Protein AF-A0A4Z1CTI6-F1 (afdb_monomer_lite)

Foldseek 3Di:
DDDDDDPDVDPPPPVVVVPPDPPPPPPPDDQDPVNVVVVVVVVVVVVVVVVVCCVVCVVVVDDPPDDDPDPPPPDPDD

Secondary structure (DSSP, 8-state):
--------S--TTSSTTTT----PPPPPPP--HHHHHHHHHHHHHHHHHHHHHHHHHHHHHPPPPPPS----------

Sequence (78 aa):
MFRRREPVPFAFVAEADRFRGNVTPPPPERASRAERAGRSLLVLTLVAGIVGALIVGMPALSTPPAPPAGQSQAAPGH

Structure (mmCIF, N/CA/C/O backbone):
data_AF-A0A4Z1CTI6-F1
#
_entry.id   AF-A0A4Z1CTI6-F1
#
loop_
_atom_site.group_PDB
_atom_site.id
_atom_site.type_symbol
_atom_site.label_atom_id
_atom_site.label_alt_id
_atom_site.label_comp_id
_atom_site.label_asym_id
_atom_site.label_entity_id
_atom_site.label_seq_id
_atom_site.pdbx_PDB_ins_code
_atom_site.Cartn_x
_atom_site.Cartn_y
_atom_site.Cartn_z
_atom_site.occupancy
_atom_site.B_iso_or_equiv
_atom_site.auth_seq_id
_atom_site.auth_comp_id
_atom_site.auth_asym_id
_atom_site.auth_atom_id
_atom_site.pdbx_PDB_model_num
ATOM 1 N N . MET A 1 1 ? -41.333 -40.667 7.995 1.00 45.91 1 MET A N 1
ATOM 2 C CA . MET A 1 1 ? -40.597 -41.833 8.532 1.00 45.91 1 MET A CA 1
ATOM 3 C C . MET A 1 1 ? -39.850 -41.392 9.785 1.00 45.91 1 MET A C 1
ATOM 5 O O . MET A 1 1 ? -38.924 -40.600 9.681 1.00 45.91 1 MET A O 1
ATOM 9 N N . PHE A 1 2 ? -40.308 -41.812 10.967 1.00 49.22 2 PHE A N 1
ATOM 10 C CA . PHE A 1 2 ? -39.678 -41.476 12.249 1.00 49.22 2 PHE A CA 1
ATOM 11 C C . PHE A 1 2 ? -38.361 -42.252 12.394 1.00 49.22 2 PHE A C 1
ATOM 13 O O . PHE A 1 2 ? -38.372 -43.460 12.623 1.00 49.22 2 PHE A O 1
ATOM 20 N N . ARG A 1 3 ? -37.218 -41.571 12.249 1.00 52.19 3 ARG A N 1
ATOM 21 C CA . ARG A 1 3 ? -35.919 -42.128 12.647 1.00 52.19 3 ARG A CA 1
ATOM 22 C C . ARG A 1 3 ? -35.801 -42.020 14.164 1.00 52.19 3 ARG A C 1
ATOM 24 O O . ARG A 1 3 ? -35.838 -40.921 14.713 1.00 52.19 3 ARG A O 1
ATOM 31 N N . ARG A 1 4 ? -35.694 -43.176 14.821 1.00 55.78 4 ARG A N 1
ATOM 32 C CA . ARG A 1 4 ? -35.401 -43.307 16.251 1.00 55.78 4 ARG A CA 1
ATOM 33 C C . ARG A 1 4 ? -34.095 -42.565 16.548 1.00 55.78 4 ARG A C 1
ATOM 35 O O . ARG A 1 4 ? -33.061 -42.905 15.983 1.00 55.78 4 ARG A O 1
ATOM 42 N N . ARG A 1 5 ? -34.159 -41.529 17.384 1.00 59.84 5 ARG A N 1
ATOM 43 C CA . ARG A 1 5 ? -32.980 -40.905 17.990 1.00 59.84 5 ARG A CA 1
ATOM 44 C C . ARG A 1 5 ? -32.678 -41.690 19.260 1.00 59.84 5 ARG A C 1
ATOM 46 O O . ARG A 1 5 ? -33.519 -41.730 20.154 1.00 59.84 5 ARG A O 1
ATOM 53 N N . GLU A 1 6 ? -31.533 -42.359 19.299 1.00 63.12 6 GLU A N 1
ATOM 54 C CA . GLU A 1 6 ? -31.023 -42.977 20.522 1.00 63.12 6 GLU A CA 1
ATOM 55 C C . GLU A 1 6 ? -30.781 -41.898 21.590 1.00 63.12 6 GLU A C 1
ATOM 57 O O . GLU A 1 6 ? -30.282 -40.814 21.262 1.00 63.12 6 GLU A O 1
ATOM 62 N N . PRO A 1 7 ? -31.136 -42.156 22.861 1.00 61.47 7 PRO A N 1
ATOM 63 C CA . PRO A 1 7 ? -30.820 -41.256 23.957 1.00 61.47 7 PRO A CA 1
ATOM 64 C C . PRO A 1 7 ? -29.318 -41.342 24.249 1.00 61.47 7 PRO A C 1
ATOM 66 O O . PRO A 1 7 ? -28.861 -42.189 25.010 1.00 61.47 7 PRO A O 1
ATOM 69 N N . VAL A 1 8 ? -28.531 -40.471 23.618 1.00 61.53 8 VAL A N 1
ATOM 70 C CA . VAL A 1 8 ? -27.130 -40.275 24.003 1.00 61.53 8 VAL A CA 1
ATOM 71 C C . VAL A 1 8 ? -27.084 -39.564 25.369 1.00 61.53 8 VAL A C 1
ATOM 73 O O . VAL A 1 8 ? -27.734 -38.530 25.532 1.00 61.53 8 VAL A O 1
ATOM 76 N N . PRO A 1 9 ? -26.348 -40.090 26.365 1.00 62.91 9 PRO A N 1
ATOM 77 C CA . PRO A 1 9 ? -26.455 -39.667 27.769 1.00 62.91 9 PRO A CA 1
ATOM 78 C C . PRO A 1 9 ? -25.902 -38.266 28.087 1.00 62.91 9 PRO A C 1
ATOM 80 O O . PRO A 1 9 ? -26.009 -37.816 29.223 1.00 62.91 9 PRO A O 1
ATOM 83 N N . PHE A 1 10 ? -25.355 -37.540 27.109 1.00 61.50 10 PHE A N 1
ATOM 84 C CA . PHE A 1 10 ? -25.063 -36.110 27.225 1.00 61.50 10 PHE A CA 1
ATOM 85 C C . PHE A 1 10 ? -25.206 -35.425 25.856 1.00 61.50 10 PHE A C 1
ATOM 87 O O . PHE A 1 10 ? -24.260 -35.263 25.091 1.00 61.50 10 PHE A O 1
ATOM 94 N N . ALA A 1 11 ? -26.417 -35.005 25.502 1.00 60.56 11 ALA A N 1
ATOM 95 C CA . ALA A 1 11 ? -26.619 -34.141 24.343 1.00 60.56 11 ALA A CA 1
ATOM 96 C C . ALA A 1 11 ? -26.195 -32.695 24.678 1.00 60.56 11 ALA A C 1
ATOM 98 O O . ALA A 1 11 ? -27.033 -31.829 24.914 1.00 60.56 11 ALA A O 1
ATOM 99 N N . PHE A 1 12 ? -24.889 -32.408 24.661 1.00 56.44 12 PHE A N 1
ATOM 100 C CA . PHE A 1 12 ? -24.311 -31.055 24.797 1.00 56.44 12 PHE A CA 1
ATOM 101 C C . PHE A 1 12 ? -24.495 -30.181 23.538 1.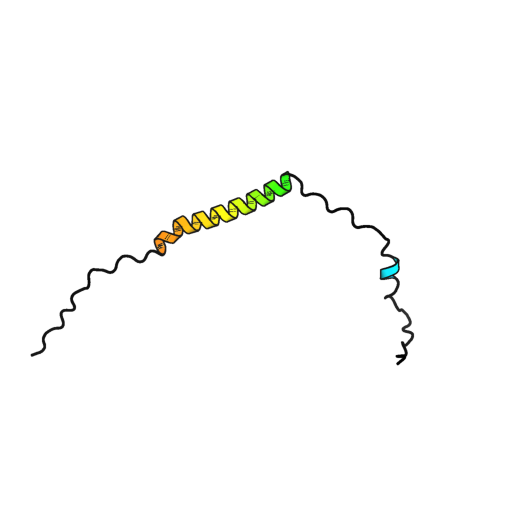00 56.44 12 PHE A C 1
ATOM 103 O O . PHE A 1 12 ? -23.665 -29.335 23.223 1.00 56.44 12 PHE A O 1
ATOM 110 N N . VAL A 1 13 ? -25.578 -30.377 22.783 1.00 56.31 13 VAL A N 1
ATOM 111 C CA . VAL A 1 13 ? -25.862 -29.600 21.559 1.00 56.31 13 VAL A CA 1
ATOM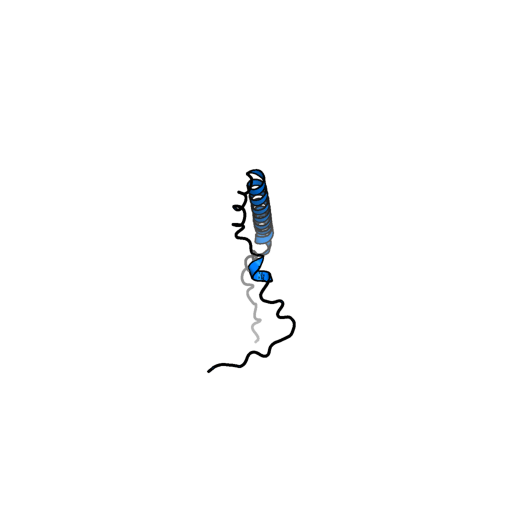 112 C C . VAL A 1 13 ? -27.056 -28.652 21.748 1.00 56.31 13 VAL A C 1
ATOM 114 O O . VAL A 1 13 ? -27.301 -27.808 20.899 1.00 56.31 13 VAL A O 1
ATOM 117 N N . ALA A 1 14 ? -27.765 -28.703 22.882 1.00 55.16 14 ALA A N 1
ATOM 118 C CA . ALA A 1 14 ? -28.958 -27.874 23.108 1.00 55.16 14 ALA A CA 1
ATOM 119 C C . ALA A 1 14 ? -28.782 -26.717 24.111 1.00 55.16 14 ALA A C 1
ATOM 121 O O . ALA A 1 14 ? -29.724 -25.956 24.305 1.00 55.16 14 ALA A O 1
ATOM 122 N N . GLU A 1 15 ? -27.606 -26.550 24.725 1.00 52.41 15 GLU A N 1
ATOM 123 C CA . GLU A 1 15 ? -27.374 -25.436 25.662 1.00 52.41 15 GLU A CA 1
ATOM 124 C C . GLU A 1 15 ? -26.554 -24.290 25.036 1.00 52.41 15 GLU A C 1
ATOM 126 O O . GLU A 1 15 ? -26.653 -23.145 25.468 1.00 52.41 15 GLU A O 1
ATOM 131 N N . ALA A 1 16 ? -25.815 -24.547 23.948 1.00 53.97 16 ALA A N 1
ATOM 132 C CA . ALA A 1 16 ? -25.075 -23.501 23.233 1.00 53.97 16 ALA A CA 1
ATOM 133 C C . ALA A 1 16 ? -25.995 -22.466 22.552 1.00 53.97 16 ALA A C 1
ATOM 135 O O . ALA A 1 16 ? -25.602 -21.311 22.396 1.00 53.97 16 ALA A O 1
ATOM 136 N N . ASP A 1 17 ? -27.226 -22.854 22.196 1.00 55.12 17 ASP A N 1
ATOM 137 C CA . ASP A 1 17 ? -28.226 -21.934 21.637 1.00 55.12 17 ASP A CA 1
ATOM 138 C C . ASP A 1 17 ? -29.026 -21.186 22.716 1.00 55.12 17 ASP A C 1
ATOM 140 O O . ASP A 1 17 ? -29.483 -20.071 22.470 1.00 55.12 17 ASP A O 1
ATOM 144 N N . ARG A 1 18 ? -29.157 -21.731 23.937 1.00 55.25 18 ARG A N 1
ATOM 145 C CA . ARG A 1 18 ? -29.886 -21.078 25.044 1.00 55.25 18 ARG A CA 1
ATOM 146 C C . ARG A 1 18 ? -29.108 -19.903 25.653 1.00 55.25 18 ARG A C 1
ATOM 148 O O . ARG A 1 18 ? -29.722 -18.970 26.166 1.00 55.25 18 ARG A O 1
ATOM 155 N N . PHE A 1 19 ? -27.779 -19.905 25.533 1.00 53.91 19 PHE A N 1
ATOM 156 C CA . PHE A 1 19 ? -26.909 -18.799 25.954 1.00 53.91 19 PHE A CA 1
ATOM 157 C C . PHE A 1 19 ? -26.583 -17.789 24.850 1.00 53.91 19 PHE A C 1
ATOM 159 O O . PHE A 1 19 ? -25.820 -16.852 25.093 1.00 53.91 19 PHE A O 1
ATOM 166 N N . ARG A 1 20 ? -27.187 -17.890 23.659 1.00 60.62 20 ARG A N 1
ATOM 167 C CA . ARG A 1 20 ? -27.251 -16.738 22.752 1.00 60.62 20 ARG A CA 1
ATOM 168 C C . ARG A 1 20 ? -28.342 -15.802 23.247 1.00 60.62 20 ARG A C 1
ATOM 170 O O . ARG A 1 20 ? -29.406 -15.671 22.649 1.00 60.62 20 ARG A O 1
ATOM 177 N N . GLY A 1 21 ? -28.058 -15.160 24.382 1.00 63.47 21 GLY A N 1
ATOM 178 C CA . GLY A 1 21 ? -28.779 -13.970 24.797 1.00 63.47 21 GLY A CA 1
ATOM 179 C C . GLY A 1 21 ? -28.878 -13.042 23.593 1.00 63.47 21 GLY A C 1
ATOM 180 O O . GLY A 1 21 ? -27.918 -12.918 22.832 1.00 63.47 21 GLY A O 1
ATOM 181 N N . ASN A 1 22 ? -30.055 -12.457 23.396 1.00 62.44 22 ASN A N 1
ATOM 182 C CA . ASN A 1 22 ? -30.353 -11.473 22.362 1.00 62.44 22 ASN A CA 1
ATOM 183 C C . ASN A 1 22 ? -29.534 -10.189 22.594 1.00 62.44 22 ASN A C 1
ATOM 185 O O . ASN A 1 22 ? -30.062 -9.124 22.906 1.00 62.44 22 ASN A O 1
ATOM 189 N N . VAL A 1 23 ? -28.216 -10.315 22.510 1.00 65.50 23 VAL A N 1
ATOM 190 C CA . VAL A 1 23 ? -27.261 -9.231 22.464 1.00 65.50 23 VAL A CA 1
ATOM 191 C C . VAL A 1 23 ? -27.193 -8.893 20.993 1.00 65.50 23 VAL A C 1
ATOM 193 O O . VAL A 1 23 ? -26.480 -9.535 20.222 1.00 65.50 23 VAL A O 1
ATOM 196 N N . THR A 1 24 ? -28.009 -7.928 20.579 1.00 72.75 24 THR A N 1
ATOM 197 C CA . THR A 1 24 ? -27.808 -7.273 19.292 1.00 72.75 24 THR A CA 1
ATOM 198 C C . THR A 1 24 ? -26.326 -6.903 19.232 1.00 72.75 24 THR A C 1
ATOM 200 O O . THR A 1 24 ? -25.866 -6.223 20.157 1.00 72.75 24 THR A O 1
ATOM 203 N N . PRO A 1 25 ? -25.551 -7.392 18.243 1.00 74.25 25 PRO A N 1
ATOM 204 C CA . PRO A 1 25 ? -24.143 -7.047 18.166 1.00 74.25 25 PRO A CA 1
ATOM 205 C C . PRO A 1 25 ? -24.039 -5.519 18.221 1.00 74.25 25 PRO A C 1
ATOM 207 O O . PRO A 1 25 ? -24.847 -4.846 17.565 1.00 74.25 25 PRO A O 1
ATOM 210 N N . PRO A 1 26 ? -23.134 -4.964 19.050 1.00 75.69 26 PRO A N 1
ATOM 211 C CA . PRO A 1 26 ? -22.992 -3.523 19.151 1.00 75.69 26 PRO A CA 1
ATOM 212 C C . PRO A 1 26 ? -22.826 -2.948 17.738 1.00 75.69 26 PRO A C 1
ATOM 214 O O . PRO A 1 26 ? -22.170 -3.584 16.903 1.00 75.69 26 PRO A O 1
ATOM 217 N N . PRO A 1 27 ? -23.451 -1.794 17.435 1.00 79.12 27 PRO A N 1
ATOM 218 C CA . PRO A 1 27 ? -23.356 -1.198 16.114 1.00 79.12 27 PRO A CA 1
ATOM 219 C C . PRO A 1 27 ? -21.884 -1.103 15.705 1.00 79.12 27 PRO A C 1
ATOM 221 O O . PRO A 1 27 ? -21.070 -0.685 16.534 1.00 79.12 27 PRO A O 1
ATOM 224 N N . PRO A 1 28 ? -21.524 -1.490 14.469 1.00 76.75 28 PRO A N 1
ATOM 225 C CA . PRO A 1 28 ? -20.140 -1.436 14.031 1.00 76.75 28 PRO A CA 1
ATOM 226 C C . PRO A 1 28 ? -19.614 -0.014 14.216 1.00 76.75 28 PRO A C 1
ATOM 228 O O . PRO A 1 28 ? -20.231 0.958 13.762 1.00 76.75 28 PRO A O 1
ATOM 231 N N . GLU A 1 29 ? -18.492 0.101 14.922 1.00 80.31 29 GLU A N 1
ATOM 232 C CA . GLU A 1 29 ? -17.885 1.391 15.206 1.00 80.31 29 GLU A CA 1
ATOM 233 C C . GLU A 1 29 ? -17.493 2.056 13.884 1.00 80.31 29 GLU A C 1
ATOM 235 O O . GLU A 1 29 ? -16.931 1.441 12.972 1.00 80.31 29 GLU A O 1
ATOM 240 N N . ARG A 1 30 ? -17.867 3.327 13.728 1.00 80.69 30 ARG A N 1
ATOM 241 C CA . ARG A 1 30 ? -17.568 4.054 12.497 1.00 80.69 30 ARG A CA 1
ATOM 242 C C . ARG A 1 30 ? -16.071 4.322 12.467 1.00 80.69 30 ARG A C 1
ATOM 244 O O . ARG A 1 30 ? -15.571 5.009 13.350 1.00 80.69 30 ARG A O 1
ATOM 251 N N . ALA A 1 31 ? -15.403 3.857 11.409 1.00 78.00 31 ALA A N 1
ATOM 252 C CA . ALA A 1 31 ? -13.983 4.115 11.186 1.00 78.00 31 ALA A CA 1
ATOM 253 C C . ALA A 1 31 ? -13.652 5.591 11.442 1.00 78.00 31 ALA A C 1
ATOM 255 O O . ALA A 1 31 ? -14.259 6.490 10.834 1.00 78.00 31 ALA A O 1
ATOM 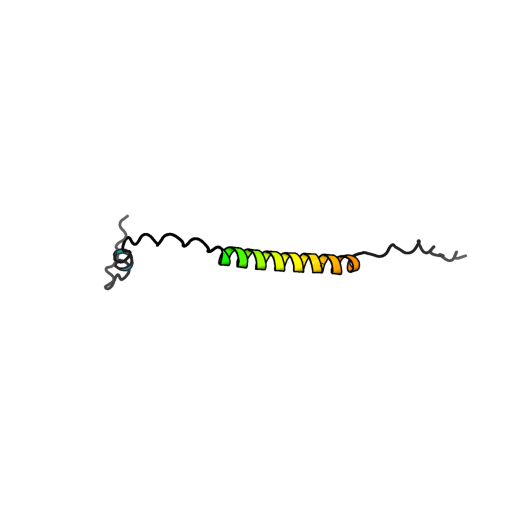256 N N . SER A 1 32 ? -12.706 5.819 12.350 1.00 85.56 32 SER A N 1
ATOM 257 C CA . SER A 1 32 ? -12.295 7.161 12.746 1.00 85.56 32 SER A CA 1
ATOM 258 C C . SER A 1 32 ? -11.680 7.912 11.555 1.00 85.56 32 SER A C 1
ATOM 260 O O . SER A 1 32 ? -11.236 7.318 10.566 1.00 85.56 32 SER A O 1
ATOM 262 N N . ARG A 1 33 ? -11.629 9.250 11.624 1.00 90.19 33 ARG A N 1
ATOM 263 C CA . ARG A 1 33 ? -10.983 10.060 10.570 1.00 90.19 33 ARG A CA 1
ATOM 264 C C . ARG A 1 33 ? -9.516 9.662 10.367 1.00 90.19 33 ARG A C 1
ATOM 266 O O . ARG A 1 33 ? -9.060 9.622 9.228 1.00 90.19 33 ARG A O 1
ATOM 273 N N . ALA A 1 34 ? -8.819 9.330 11.454 1.00 87.81 34 ALA A N 1
ATOM 274 C CA . ALA A 1 34 ? -7.430 8.883 11.426 1.00 87.81 34 ALA A CA 1
ATOM 275 C C . ALA A 1 34 ? -7.276 7.533 10.712 1.00 87.81 34 ALA A C 1
ATOM 277 O O . ALA A 1 34 ? -6.375 7.366 9.897 1.00 87.81 34 ALA A O 1
ATOM 278 N N . GLU A 1 35 ? -8.195 6.598 10.945 1.00 89.88 35 GLU A N 1
ATOM 279 C CA . GLU A 1 35 ? -8.164 5.276 10.316 1.00 89.88 35 GLU A CA 1
ATOM 280 C C . GLU A 1 35 ? -8.404 5.346 8.803 1.00 89.88 35 GLU A C 1
ATOM 282 O O . GLU A 1 35 ? -7.703 4.704 8.018 1.00 89.88 35 GLU A O 1
ATOM 287 N N . ARG A 1 36 ? -9.331 6.207 8.367 1.00 92.44 36 ARG A N 1
ATOM 288 C CA . ARG A 1 36 ? -9.533 6.479 6.936 1.00 92.44 36 ARG A CA 1
ATOM 289 C C . ARG A 1 36 ? -8.316 7.143 6.310 1.00 92.44 36 ARG A C 1
ATOM 291 O O . ARG A 1 36 ? -7.906 6.734 5.230 1.00 92.44 36 ARG A O 1
ATOM 298 N N . ALA A 1 37 ? -7.731 8.134 6.982 1.00 94.94 37 ALA A N 1
ATOM 299 C CA . ALA A 1 37 ? -6.523 8.794 6.501 1.00 94.94 37 ALA A CA 1
ATOM 300 C C . ALA A 1 37 ? -5.363 7.797 6.362 1.00 94.94 37 ALA A C 1
ATOM 302 O O . ALA A 1 37 ? -4.714 7.769 5.321 1.00 94.94 37 ALA A O 1
ATOM 303 N N . GLY A 1 38 ? -5.160 6.922 7.351 1.00 95.44 38 GLY A N 1
ATOM 304 C CA . GLY A 1 38 ? -4.134 5.879 7.310 1.00 95.44 38 GLY A CA 1
ATOM 305 C C . GLY A 1 38 ? -4.341 4.885 6.166 1.00 95.44 38 GLY A C 1
ATOM 306 O O . GLY A 1 38 ? -3.413 4.627 5.400 1.00 95.44 38 GLY A O 1
ATOM 307 N N . ARG A 1 39 ? -5.571 4.380 5.989 1.00 95.44 39 ARG A N 1
ATOM 308 C CA . ARG A 1 39 ? -5.917 3.488 4.869 1.00 95.44 39 ARG A CA 1
ATOM 309 C C . ARG A 1 39 ? -5.658 4.167 3.520 1.00 95.44 39 ARG A C 1
ATOM 311 O O . ARG A 1 39 ? -5.059 3.552 2.641 1.00 95.44 39 ARG A O 1
ATOM 318 N N . SER A 1 40 ? -6.077 5.423 3.365 1.00 97.00 40 SER A N 1
ATOM 319 C CA . SER A 1 40 ? -5.874 6.189 2.132 1.00 97.00 40 SER A CA 1
ATOM 320 C C . SER A 1 40 ? -4.396 6.441 1.844 1.00 97.00 40 SER A C 1
ATOM 322 O O . SER A 1 40 ? -3.975 6.270 0.704 1.00 97.00 40 SER A O 1
ATOM 324 N N . LEU A 1 41 ? -3.604 6.800 2.858 1.00 97.44 41 LEU A N 1
ATOM 325 C CA . LEU A 1 41 ? -2.162 7.007 2.711 1.00 97.44 41 LEU A CA 1
ATOM 326 C C . LEU A 1 41 ? -1.464 5.726 2.256 1.00 97.44 41 LEU A C 1
ATOM 328 O O . LEU A 1 41 ? -0.711 5.768 1.290 1.00 97.44 41 LEU A O 1
ATOM 332 N N . LEU A 1 42 ? -1.771 4.583 2.878 1.00 97.94 42 LEU A N 1
ATOM 333 C CA . LEU A 1 42 ? -1.203 3.294 2.471 1.00 97.94 42 LEU A CA 1
ATOM 334 C C . LEU A 1 42 ? -1.512 2.957 1.011 1.00 97.94 42 LEU A C 1
ATOM 336 O O . LEU A 1 42 ? -0.607 2.596 0.258 1.00 97.94 42 LEU A O 1
ATOM 340 N N . VAL A 1 43 ? -2.778 3.091 0.605 1.00 98.44 43 VAL A N 1
ATOM 341 C CA . VAL A 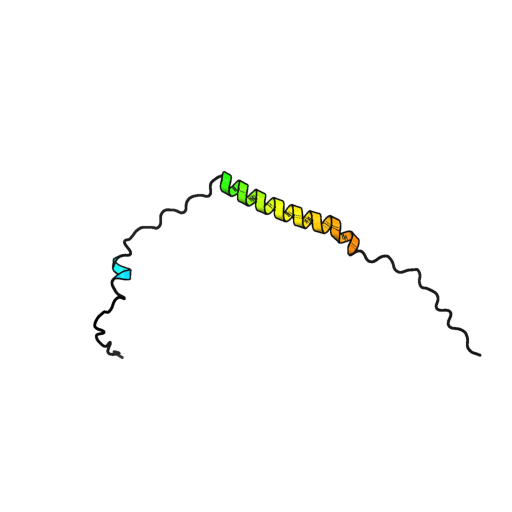1 43 ? -3.191 2.826 -0.781 1.00 98.44 43 VAL A CA 1
ATOM 342 C C . VAL A 1 43 ? -2.476 3.775 -1.741 1.00 98.44 43 VAL A C 1
ATOM 344 O O . VAL A 1 43 ? -1.944 3.329 -2.756 1.00 98.44 43 VAL A O 1
ATOM 347 N N . LEU A 1 44 ? -2.413 5.066 -1.411 1.00 98.50 44 LEU A N 1
ATOM 348 C CA . LEU A 1 44 ? -1.781 6.067 -2.264 1.00 98.50 44 LEU A CA 1
ATOM 349 C C . LEU A 1 44 ? -0.276 5.820 -2.424 1.00 98.50 44 LEU A C 1
ATOM 351 O O . LEU A 1 44 ? 0.230 5.877 -3.542 1.00 98.50 44 LEU A O 1
ATOM 355 N N . THR A 1 45 ? 0.432 5.499 -1.339 1.00 98.44 45 THR A N 1
ATOM 356 C CA . THR A 1 45 ? 1.864 5.171 -1.383 1.00 98.44 45 THR A CA 1
ATOM 357 C C . THR A 1 45 ? 2.127 3.930 -2.229 1.00 98.44 45 THR A C 1
ATOM 359 O O . THR A 1 45 ? 3.057 3.929 -3.036 1.00 98.44 45 THR A O 1
ATOM 362 N N . LEU A 1 46 ? 1.295 2.893 -2.094 1.00 98.50 46 LEU A N 1
ATOM 363 C CA . LEU A 1 46 ? 1.434 1.674 -2.888 1.00 98.50 46 LEU A CA 1
ATOM 364 C C . LEU A 1 46 ? 1.259 1.958 -4.387 1.00 98.50 46 LEU A C 1
ATOM 366 O O . LEU A 1 46 ? 2.095 1.554 -5.194 1.00 98.50 46 LEU A O 1
ATOM 370 N N . VAL A 1 47 ? 0.207 2.694 -4.755 1.00 98.62 47 VAL A N 1
ATOM 371 C CA . VAL A 1 47 ? -0.055 3.078 -6.151 1.00 98.62 47 VAL A CA 1
ATOM 372 C C . VAL A 1 47 ? 1.081 3.939 -6.702 1.00 98.62 47 VAL A C 1
ATOM 374 O O . VAL A 1 47 ? 1.560 3.677 -7.803 1.00 98.62 47 VAL A O 1
ATOM 377 N N . ALA A 1 48 ? 1.561 4.920 -5.933 1.00 98.38 48 ALA A N 1
ATOM 378 C CA . ALA A 1 48 ? 2.675 5.771 -6.341 1.00 98.38 48 ALA A CA 1
ATOM 379 C C . ALA A 1 48 ? 3.960 4.963 -6.593 1.00 98.38 48 ALA A C 1
ATOM 381 O O . ALA A 1 48 ? 4.648 5.211 -7.582 1.00 98.38 48 ALA A O 1
ATOM 382 N N . GLY A 1 49 ? 4.255 3.963 -5.754 1.00 98.06 49 GLY A N 1
ATOM 383 C CA . GLY A 1 49 ? 5.396 3.066 -5.950 1.00 98.06 49 GLY A CA 1
ATOM 384 C C . GLY A 1 49 ? 5.291 2.242 -7.234 1.00 98.06 49 GLY A C 1
ATOM 385 O O . GLY A 1 49 ? 6.256 2.164 -7.992 1.00 98.06 49 GLY A O 1
ATOM 386 N N . ILE A 1 50 ? 4.109 1.684 -7.519 1.00 98.06 50 ILE A N 1
ATOM 387 C CA . ILE A 1 50 ? 3.861 0.923 -8.755 1.00 98.06 50 ILE A CA 1
ATOM 388 C C . ILE A 1 50 ? 4.029 1.823 -9.982 1.00 98.06 50 ILE A C 1
ATOM 390 O O . ILE A 1 50 ? 4.742 1.464 -10.916 1.00 98.06 50 ILE A O 1
ATOM 394 N N . VAL A 1 51 ? 3.418 3.009 -9.976 1.00 98.06 51 VAL A N 1
ATOM 395 C CA . VAL A 1 51 ? 3.538 3.971 -11.082 1.00 98.06 51 VAL A CA 1
ATOM 396 C C . VAL A 1 51 ? 4.993 4.399 -11.277 1.00 98.06 51 VAL A C 1
ATOM 398 O O . VAL A 1 51 ? 5.475 4.413 -12.407 1.00 98.06 51 VAL A O 1
ATOM 401 N N . GLY A 1 52 ? 5.716 4.685 -10.191 1.00 96.56 52 GLY A N 1
ATOM 402 C CA . GLY A 1 52 ? 7.141 5.011 -10.244 1.00 96.56 52 GLY A CA 1
ATOM 403 C C . GLY A 1 52 ? 7.974 3.888 -10.866 1.00 96.56 52 GLY A C 1
ATOM 404 O O . GLY A 1 52 ? 8.780 4.145 -11.759 1.00 96.56 52 GLY A O 1
ATOM 405 N N . ALA A 1 53 ? 7.729 2.638 -10.467 1.00 96.00 53 ALA A N 1
ATOM 406 C CA . ALA A 1 53 ? 8.395 1.474 -11.046 1.00 96.00 53 ALA A CA 1
ATOM 407 C C . ALA A 1 53 ? 8.093 1.316 -12.545 1.00 96.00 53 ALA A C 1
ATOM 409 O O . ALA A 1 53 ? 9.000 1.009 -13.317 1.00 96.00 53 ALA A O 1
ATOM 410 N N . LEU A 1 54 ? 6.854 1.570 -12.980 1.00 95.00 54 LEU A N 1
ATOM 411 C CA . LEU A 1 54 ? 6.487 1.525 -14.398 1.00 95.00 54 LEU A CA 1
ATOM 412 C C . LEU A 1 54 ? 7.179 2.620 -15.209 1.00 95.00 54 LEU A C 1
ATOM 414 O O . LEU A 1 54 ? 7.705 2.330 -16.279 1.00 95.00 54 LEU A O 1
ATOM 418 N N . ILE A 1 55 ? 7.221 3.855 -14.705 1.00 95.38 55 ILE A N 1
ATOM 419 C CA . ILE A 1 55 ? 7.899 4.966 -15.391 1.00 95.38 55 ILE A CA 1
ATOM 420 C C . ILE A 1 55 ? 9.380 4.638 -15.610 1.00 95.38 55 ILE A C 1
ATOM 422 O O . ILE A 1 55 ? 9.907 4.868 -16.696 1.00 95.38 55 ILE A O 1
ATOM 426 N N . VAL A 1 56 ? 10.038 4.062 -14.600 1.00 93.62 56 VAL A N 1
ATOM 427 C CA . VAL A 1 56 ? 11.455 3.683 -14.680 1.00 93.62 56 VAL A CA 1
ATOM 428 C C . VAL A 1 56 ? 11.675 2.416 -15.520 1.00 93.62 56 VAL A C 1
ATOM 430 O O . VAL A 1 56 ? 12.682 2.319 -16.216 1.00 93.62 56 VAL A O 1
ATOM 433 N N . GLY A 1 57 ? 10.758 1.446 -15.478 1.00 91.12 57 GLY A N 1
ATOM 434 C CA . GLY A 1 57 ? 10.906 0.144 -16.139 1.00 91.12 57 GLY A CA 1
ATOM 435 C C . GLY A 1 57 ? 10.474 0.103 -17.608 1.00 91.12 57 GLY A C 1
ATOM 436 O O . GLY A 1 57 ? 11.044 -0.658 -18.385 1.00 91.12 57 GLY A O 1
ATOM 437 N N . MET A 1 58 ? 9.510 0.929 -18.023 1.00 91.56 58 MET A N 1
ATOM 438 C CA . MET A 1 58 ? 9.009 0.967 -19.407 1.00 91.56 58 MET A CA 1
ATOM 439 C C . MET A 1 58 ? 10.104 1.189 -20.468 1.00 91.56 58 MET A C 1
ATOM 441 O O . MET A 1 58 ? 10.082 0.475 -21.470 1.00 91.56 58 MET A O 1
ATOM 445 N N . PRO A 1 59 ? 11.099 2.082 -20.275 1.00 85.19 59 PRO A N 1
ATOM 446 C CA . PRO A 1 59 ? 12.197 2.247 -21.226 1.00 85.19 59 PRO A CA 1
ATOM 447 C C . PRO A 1 59 ? 12.969 0.952 -21.510 1.00 85.19 59 PRO A C 1
ATOM 449 O O . PRO A 1 59 ? 13.420 0.753 -22.636 1.00 85.19 59 PRO A O 1
ATOM 452 N N . ALA A 1 60 ? 13.080 0.049 -20.529 1.00 82.75 60 ALA A N 1
ATOM 453 C CA . ALA A 1 60 ? 13.753 -1.239 -20.697 1.00 82.75 60 ALA A CA 1
ATOM 454 C C . ALA A 1 60 ? 12.950 -2.235 -21.554 1.00 82.75 60 ALA A C 1
ATOM 456 O O . ALA A 1 60 ? 13.519 -3.187 -22.081 1.00 82.75 60 ALA A O 1
ATOM 457 N N . LEU A 1 61 ? 11.639 -2.022 -21.704 1.00 82.94 61 LEU A N 1
ATOM 458 C CA . LEU A 1 61 ? 10.762 -2.840 -22.547 1.00 82.94 61 LEU A CA 1
ATOM 459 C C . LEU A 1 61 ? 10.706 -2.336 -23.999 1.00 82.94 61 LEU A C 1
ATOM 461 O O . LEU A 1 61 ? 10.203 -3.040 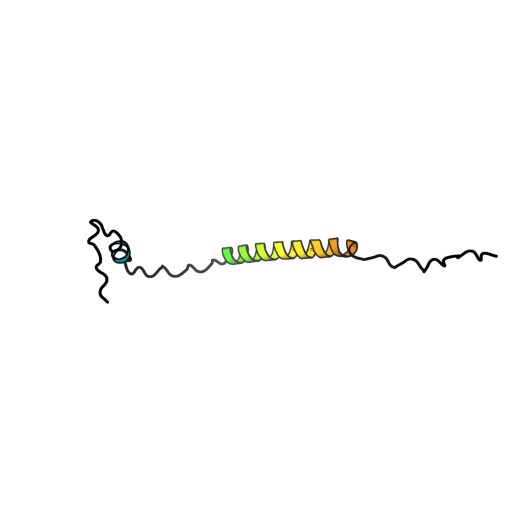-24.876 1.00 82.94 61 LEU A O 1
ATOM 465 N N . SER A 1 62 ? 11.221 -1.133 -24.276 1.00 82.50 62 SER A N 1
ATOM 466 C CA . SER A 1 62 ? 11.306 -0.594 -25.636 1.00 82.50 62 SER A CA 1
ATOM 467 C C . SER A 1 62 ? 12.282 -1.429 -26.465 1.00 82.50 62 SER A C 1
ATOM 469 O O . SER A 1 62 ? 13.475 -1.4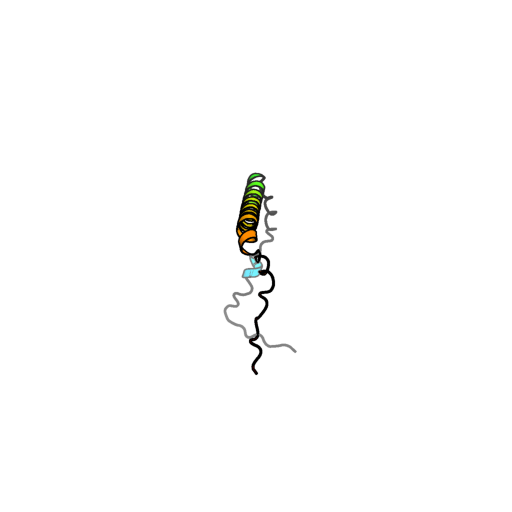81 -26.171 1.00 82.50 62 SER A O 1
ATOM 471 N N . THR A 1 63 ? 11.794 -2.061 -27.532 1.00 80.56 63 THR A N 1
ATOM 472 C CA . THR A 1 63 ? 12.675 -2.719 -28.504 1.00 80.56 63 THR A CA 1
ATOM 473 C C . THR A 1 63 ? 13.334 -1.647 -29.375 1.00 80.56 63 THR A C 1
ATOM 475 O O . THR A 1 63 ? 12.612 -0.829 -29.955 1.00 80.56 63 THR A O 1
ATOM 478 N N . PRO A 1 64 ? 14.675 -1.605 -29.475 1.00 78.44 64 PRO A N 1
ATOM 479 C CA . PRO A 1 64 ? 15.343 -0.664 -30.362 1.00 78.44 64 PRO A CA 1
ATOM 480 C C . PRO A 1 64 ? 14.927 -0.921 -31.820 1.00 78.44 64 PRO A C 1
ATOM 482 O O . PRO A 1 64 ? 14.681 -2.072 -32.192 1.00 78.44 64 PRO A O 1
ATOM 485 N N . PRO A 1 65 ? 14.831 0.131 -32.653 1.00 78.06 65 PRO A N 1
ATOM 486 C CA . PRO A 1 65 ? 14.471 -0.024 -34.055 1.00 78.06 65 PRO A CA 1
ATOM 487 C C . PRO A 1 65 ? 15.429 -0.997 -34.744 1.00 78.06 65 PRO A C 1
ATOM 489 O O . PRO A 1 65 ? 16.641 -0.954 -34.521 1.00 78.06 65 PRO A O 1
ATOM 492 N N . ALA A 1 66 ? 14.865 -1.888 -35.565 1.00 75.00 66 ALA A N 1
ATOM 493 C CA . ALA A 1 66 ? 15.644 -2.862 -36.313 1.00 75.00 66 ALA A CA 1
ATOM 494 C C . ALA A 1 66 ? 16.722 -2.133 -37.136 1.00 75.00 66 ALA A C 1
ATOM 496 O O . ALA A 1 66 ? 16.410 -1.114 -37.765 1.00 75.00 66 ALA A O 1
ATOM 497 N N . PRO A 1 67 ? 17.977 -2.624 -37.143 1.00 75.38 67 PRO A N 1
ATOM 498 C CA . PRO A 1 67 ? 18.993 -2.061 -38.017 1.00 75.38 67 PRO A CA 1
ATOM 499 C C . PRO A 1 67 ? 18.485 -2.105 -39.467 1.00 75.38 67 PRO A C 1
ATOM 501 O O . PRO A 1 67 ? 17.765 -3.047 -39.824 1.00 75.38 67 PRO A O 1
ATOM 504 N N . PRO A 1 68 ? 18.815 -1.097 -40.302 1.00 72.00 68 PRO A N 1
ATOM 505 C CA . PRO A 1 68 ? 18.421 -1.098 -41.706 1.00 72.00 68 PRO A CA 1
ATOM 506 C C . PRO A 1 68 ? 18.837 -2.432 -42.316 1.00 72.00 68 PRO A C 1
ATOM 508 O O . PRO A 1 68 ? 19.958 -2.880 -42.077 1.00 72.00 68 PRO A O 1
ATOM 511 N N . ALA A 1 69 ? 17.902 -3.078 -43.022 1.00 66.50 69 ALA A N 1
ATOM 512 C CA . ALA A 1 69 ? 18.058 -4.425 -43.553 1.00 66.50 69 ALA A CA 1
ATOM 513 C C . ALA A 1 69 ? 19.459 -4.599 -44.150 1.00 66.50 69 ALA A C 1
ATOM 515 O O . ALA A 1 69 ? 19.784 -4.020 -45.188 1.00 66.50 69 ALA A O 1
ATOM 516 N N . GLY A 1 70 ? 20.300 -5.364 -43.448 1.00 60.88 70 GLY A N 1
ATOM 517 C CA . GLY A 1 70 ? 21.591 -5.783 -43.956 1.00 60.88 70 GLY A CA 1
ATOM 518 C C . GLY A 1 70 ? 21.320 -6.545 -45.237 1.00 60.88 70 GLY A C 1
ATOM 519 O O . GLY A 1 70 ? 20.745 -7.632 -45.206 1.00 60.88 70 GLY A O 1
ATOM 520 N N . GLN A 1 71 ? 21.663 -5.924 -46.361 1.00 61.72 71 GLN A N 1
ATOM 521 C CA . GLN A 1 71 ? 21.628 -6.540 -47.672 1.00 61.72 71 GLN A CA 1
ATOM 522 C C . GLN A 1 71 ? 22.456 -7.821 -47.562 1.00 61.72 71 GLN A C 1
ATOM 524 O O . GLN A 1 71 ? 23.678 -7.760 -47.432 1.00 61.72 71 GLN A O 1
ATOM 529 N N . SER A 1 72 ? 21.793 -8.979 -47.521 1.00 59.16 72 SER A N 1
ATOM 530 C CA . SER A 1 72 ? 22.484 -10.258 -47.636 1.00 59.16 72 SER A CA 1
ATOM 531 C C . SER A 1 72 ? 23.152 -10.264 -49.002 1.00 59.16 72 SER A C 1
ATOM 533 O O . SER A 1 72 ? 22.485 -10.435 -50.020 1.00 59.16 72 SER A O 1
ATOM 535 N N . GLN A 1 73 ? 24.466 -10.054 -49.033 1.00 62.72 73 GLN A N 1
ATOM 536 C CA . GLN A 1 73 ? 25.283 -10.442 -50.172 1.00 62.72 73 GLN A CA 1
ATOM 537 C C . GLN A 1 73 ? 25.288 -11.970 -50.210 1.00 62.72 73 GLN A C 1
ATOM 539 O O . GLN A 1 73 ? 26.169 -12.631 -49.667 1.00 62.72 73 GLN A O 1
ATOM 544 N N . ALA A 1 74 ? 24.256 -12.537 -50.832 1.00 62.53 74 ALA A N 1
ATOM 545 C CA . ALA A 1 74 ? 24.367 -13.858 -51.413 1.00 62.53 74 ALA A CA 1
ATOM 546 C C . ALA A 1 74 ? 25.452 -13.765 -52.493 1.00 62.53 74 ALA A C 1
ATOM 548 O O . ALA A 1 74 ? 25.326 -12.991 -53.443 1.00 62.53 74 ALA A O 1
ATOM 549 N N . ALA A 1 75 ? 26.549 -14.498 -52.307 1.00 64.31 75 ALA A N 1
ATOM 550 C CA . ALA A 1 75 ? 27.564 -14.643 -53.336 1.00 64.31 75 ALA A CA 1
ATOM 551 C C . ALA A 1 75 ? 26.907 -15.274 -54.580 1.00 64.31 75 ALA A C 1
ATOM 553 O O . ALA A 1 75 ? 26.270 -16.324 -54.440 1.00 64.31 75 ALA A O 1
ATOM 554 N N . PRO A 1 76 ? 27.026 -14.681 -55.783 1.00 56.44 76 PRO A N 1
ATOM 555 C CA . PRO A 1 76 ? 26.632 -15.370 -56.998 1.00 56.44 76 PRO A CA 1
ATOM 556 C C . PRO A 1 76 ? 27.617 -16.522 -57.191 1.00 56.44 76 PRO A C 1
ATOM 558 O O . PRO A 1 76 ? 28.798 -16.300 -57.443 1.00 56.44 76 PRO A O 1
ATOM 561 N N . GLY A 1 77 ? 27.144 -17.751 -57.006 1.00 57.41 77 GLY A N 1
ATOM 562 C CA . GLY A 1 77 ? 27.887 -18.934 -57.411 1.00 57.41 77 GLY A CA 1
ATOM 563 C C . GLY A 1 77 ? 27.771 -19.109 -58.920 1.00 57.41 77 GLY A C 1
ATOM 564 O O . GLY A 1 77 ? 26.674 -19.389 -59.400 1.00 57.41 77 GLY A O 1
ATOM 565 N N . HIS A 1 78 ? 28.887 -18.952 -59.633 1.00 42.38 78 HIS A N 1
ATOM 566 C CA . HIS A 1 78 ? 29.136 -19.519 -60.959 1.00 42.38 78 HIS A CA 1
ATOM 567 C C . HIS A 1 78 ? 30.631 -19.763 -61.150 1.00 42.38 78 HIS A C 1
ATOM 569 O O . HIS A 1 78 ? 31.420 -18.852 -60.815 1.00 42.38 78 HIS A O 1
#

Radius of gyration: 36.19 Å; chains: 1; bounding box: 70×53×89 Å

Organism: NCBI:txid2340725

pLDDT: mean 75.61, std 16.82, range [42.38, 98.62]